Protein AF-I4VXD5-F1 (afdb_monomer_lite)

InterPro domains:
  IPR025528 BrnA antitoxin of type II toxin-antitoxin system [PF14384] (33-89)

pLDDT: mean 87.47, std 11.98, range [47.78, 98.25]

Sequence (98 aa):
MKHKLDPKRPTQPTAAQRKRLQAVADKPDADIDYRDIPALSPEFWAAHRPVRSEPKAQVTLRIDREVLDYFKSGGTGYQTRINDVLRSFVAAHNDAHR

Radius of gyration: 25.5 Å; chains: 1; bounding box: 47×42×63 Å

Foldseek 3Di:
DDDDADPVDGDDDDPVRVVVVVVVVPDDPVPDDCVVPDDDDPVNCVVCPPPPDPDDDDDDDDDDPVLQVVLCVVPPCSVVVVVVVVVVVVVVVVVVVD

Secondary structure (DSSP, 8-state):
------TTSPPPPPHHHHHHHHHHHTS-GGG---TTSPPPPHHHHHH-----PPPPPP------HHHHHHHHHT-TTHHHHHHHHHHHHHHHHHHHT-

Organism: NCBI:txid1163407

Structure (mmCIF, N/CA/C/O backbone):
data_AF-I4VXD5-F1
#
_entry.id   AF-I4VXD5-F1
#
loop_
_atom_site.group_PDB
_atom_site.id
_atom_site.type_symbol
_atom_site.label_atom_id
_atom_site.label_alt_id
_atom_site.label_comp_id
_atom_site.label_asym_id
_atom_site.label_entity_id
_atom_site.label_seq_id
_atom_site.pdbx_PDB_ins_code
_atom_site.Cartn_x
_atom_site.Cartn_y
_atom_site.Cartn_z
_atom_site.occupancy
_atom_site.B_iso_or_equiv
_atom_site.auth_seq_id
_atom_site.auth_comp_id
_atom_site.auth_asym_id
_atom_site.auth_atom_id
_atom_site.pdbx_PDB_model_num
ATOM 1 N N . MET A 1 1 ? 7.030 -26.095 -13.249 1.00 47.78 1 MET A N 1
ATOM 2 C CA . MET A 1 1 ? 8.410 -26.247 -12.729 1.00 47.78 1 MET A CA 1
ATOM 3 C C . MET A 1 1 ? 8.672 -25.139 -11.714 1.00 47.78 1 MET A C 1
ATOM 5 O O . MET A 1 1 ? 8.427 -23.987 -12.038 1.00 47.78 1 MET A O 1
ATOM 9 N N . LYS A 1 2 ? 9.085 -25.455 -10.478 1.00 48.38 2 LYS A N 1
ATOM 10 C CA . LYS A 1 2 ? 9.430 -24.439 -9.464 1.00 48.38 2 LYS A CA 1
ATOM 11 C C . LYS A 1 2 ? 10.893 -24.031 -9.669 1.00 48.38 2 LYS A C 1
ATOM 13 O O . LYS A 1 2 ? 11.783 -24.795 -9.310 1.00 48.38 2 LYS A O 1
ATOM 18 N N . HIS A 1 3 ? 11.151 -22.869 -10.262 1.00 62.03 3 HIS A N 1
ATOM 19 C CA . HIS A 1 3 ? 12.511 -22.335 -10.358 1.00 62.03 3 HIS A CA 1
ATOM 20 C C . HIS A 1 3 ? 12.916 -21.765 -8.989 1.00 62.03 3 HIS A C 1
ATOM 22 O O . HIS A 1 3 ? 12.429 -20.713 -8.586 1.00 62.03 3 HIS A O 1
ATOM 28 N N . LYS A 1 4 ? 13.774 -22.476 -8.242 1.00 60.94 4 LYS A N 1
ATOM 29 C CA . LYS A 1 4 ? 14.438 -21.916 -7.053 1.00 60.94 4 LYS A CA 1
ATOM 30 C C . LYS A 1 4 ? 15.552 -20.983 -7.529 1.00 60.94 4 LYS A C 1
ATOM 32 O O . LYS A 1 4 ? 16.606 -21.453 -7.945 1.00 60.94 4 LYS A O 1
ATOM 37 N N . LEU A 1 5 ? 15.297 -19.679 -7.495 1.00 68.94 5 LEU A N 1
ATOM 38 C CA . LEU A 1 5 ? 16.305 -18.655 -7.749 1.00 68.94 5 LEU A CA 1
ATOM 39 C C . LEU A 1 5 ? 17.133 -18.458 -6.469 1.00 68.94 5 LEU A C 1
ATOM 41 O O . LEU A 1 5 ? 16.569 -18.115 -5.433 1.00 68.94 5 LEU A O 1
ATOM 45 N N . ASP A 1 6 ? 18.445 -18.696 -6.526 1.00 80.25 6 ASP A N 1
ATOM 46 C CA . ASP A 1 6 ? 19.384 -18.324 -5.460 1.00 80.25 6 ASP A CA 1
ATOM 47 C C . ASP A 1 6 ? 19.978 -16.943 -5.793 1.00 80.25 6 ASP A C 1
ATOM 49 O O . ASP A 1 6 ? 20.763 -16.836 -6.740 1.00 80.25 6 ASP A O 1
ATOM 53 N N . PRO A 1 7 ? 19.628 -15.872 -5.056 1.00 79.81 7 PRO A N 1
ATOM 54 C CA . PRO A 1 7 ? 20.102 -14.521 -5.355 1.00 79.81 7 PRO A CA 1
ATOM 55 C C . PRO A 1 7 ? 21.619 -14.366 -5.232 1.00 79.81 7 PRO A C 1
ATOM 57 O O . PRO A 1 7 ? 22.201 -13.504 -5.883 1.00 79.81 7 PRO A O 1
ATOM 60 N N . LYS A 1 8 ? 22.273 -15.192 -4.403 1.00 84.94 8 LYS A N 1
ATOM 61 C CA . LYS A 1 8 ? 23.730 -15.151 -4.215 1.00 84.94 8 LYS A CA 1
ATOM 62 C C . LYS A 1 8 ? 24.473 -15.947 -5.285 1.00 84.94 8 LYS A C 1
ATOM 64 O O . LYS A 1 8 ? 25.693 -15.839 -5.386 1.00 84.94 8 LYS A O 1
ATOM 69 N N . ARG A 1 9 ? 23.756 -16.748 -6.079 1.00 79.81 9 ARG A N 1
ATOM 70 C CA . ARG A 1 9 ? 24.329 -17.552 -7.157 1.00 79.81 9 ARG A CA 1
ATOM 71 C C . ARG A 1 9 ? 23.328 -17.692 -8.312 1.00 79.81 9 ARG A C 1
ATOM 73 O O . ARG A 1 9 ? 22.707 -18.748 -8.463 1.00 79.81 9 ARG A O 1
ATOM 80 N N . PRO A 1 10 ? 23.153 -16.630 -9.121 1.00 81.12 10 PRO A N 1
ATOM 81 C CA . PRO A 1 10 ? 22.166 -16.620 -10.189 1.00 81.12 10 PRO A CA 1
ATOM 82 C C . PRO A 1 10 ? 22.471 -17.708 -11.221 1.00 81.12 10 PRO A C 1
ATOM 84 O O . PRO A 1 10 ? 23.624 -17.979 -11.563 1.00 81.12 10 PRO A O 1
ATOM 87 N N . THR A 1 11 ? 21.418 -18.345 -11.727 1.00 81.06 11 THR A N 1
ATOM 88 C CA . THR A 1 11 ? 21.543 -19.340 -12.793 1.00 81.06 11 THR A CA 1
ATOM 89 C C . THR A 1 11 ? 22.073 -18.679 -14.056 1.00 81.06 11 THR A C 1
ATOM 91 O O . THR A 1 11 ? 21.474 -17.733 -14.567 1.00 81.06 11 THR A O 1
ATOM 94 N N . GLN A 1 12 ? 23.182 -19.204 -14.569 1.00 84.81 12 GLN A N 1
ATOM 95 C CA . GLN A 1 12 ? 23.777 -18.735 -15.813 1.00 84.81 12 GLN A CA 1
ATOM 96 C C . GLN A 1 12 ? 22.869 -19.092 -17.000 1.00 84.81 12 GLN A C 1
ATOM 98 O O . GLN A 1 12 ? 22.319 -20.199 -17.029 1.00 84.81 12 GLN A O 1
ATOM 103 N N . PRO A 1 13 ? 22.732 -18.213 -18.007 1.00 87.06 13 PRO A N 1
ATOM 104 C CA . PRO A 1 13 ? 21.985 -18.545 -19.208 1.00 87.06 13 PRO A CA 1
ATOM 105 C C . PRO A 1 13 ? 22.648 -19.716 -19.943 1.00 87.06 13 PRO A C 1
ATOM 107 O O . PRO A 1 13 ? 23.871 -19.767 -20.094 1.00 87.06 13 PRO A O 1
ATOM 110 N N . THR A 1 14 ? 21.837 -20.644 -20.441 1.00 92.94 14 THR A N 1
ATOM 111 C CA . THR A 1 14 ? 22.267 -21.719 -21.346 1.00 92.94 14 THR A CA 1
ATOM 112 C C . THR A 1 14 ? 22.862 -21.150 -22.638 1.00 92.94 14 THR A C 1
ATOM 114 O O . THR A 1 14 ? 22.629 -19.993 -22.991 1.00 92.94 14 THR A O 1
ATOM 117 N N . ALA A 1 15 ? 23.591 -21.968 -23.402 1.00 92.62 15 ALA A N 1
ATOM 118 C CA . ALA A 1 15 ? 24.134 -21.550 -24.697 1.00 92.62 15 ALA A CA 1
ATOM 119 C C . ALA A 1 15 ? 23.042 -21.040 -25.661 1.00 92.62 15 ALA A C 1
ATOM 121 O O . ALA A 1 15 ? 23.238 -20.029 -26.332 1.00 92.62 15 ALA A O 1
ATOM 122 N N . ALA A 1 16 ? 21.868 -21.682 -25.666 1.00 93.31 16 ALA A N 1
ATOM 123 C CA . ALA A 1 16 ? 20.720 -21.248 -26.461 1.00 93.31 16 ALA A CA 1
ATOM 124 C C . ALA A 1 16 ? 20.172 -19.886 -26.002 1.00 93.31 16 ALA A C 1
ATOM 126 O O . ALA A 1 16 ? 19.896 -19.021 -26.832 1.00 93.31 16 ALA A O 1
ATOM 127 N N . GLN A 1 17 ? 20.064 -19.662 -24.687 1.00 94.38 17 GLN A N 1
ATOM 128 C CA . GLN A 1 17 ? 19.642 -18.368 -24.143 1.00 94.38 17 GLN A CA 1
ATOM 129 C C . GLN A 1 17 ? 20.653 -17.268 -24.476 1.00 94.38 17 GLN A C 1
ATOM 131 O O . GLN A 1 17 ? 20.245 -16.217 -24.955 1.00 94.38 17 GLN A O 1
ATOM 136 N N . ARG A 1 18 ? 21.959 -17.521 -24.316 1.00 94.31 18 ARG A N 1
ATOM 137 C CA . ARG A 1 18 ? 23.012 -16.563 -24.698 1.00 94.31 18 ARG A CA 1
ATOM 138 C C . ARG A 1 18 ? 22.938 -16.195 -26.176 1.00 94.31 18 ARG A C 1
ATOM 140 O O . ARG A 1 18 ? 22.987 -15.018 -26.500 1.00 94.31 18 ARG A O 1
ATOM 147 N N . LYS A 1 19 ? 22.743 -17.181 -27.059 1.00 95.12 19 LYS A N 1
ATOM 148 C CA . LYS A 1 19 ? 22.574 -16.935 -28.497 1.00 95.12 19 LYS A CA 1
ATOM 149 C C . LYS A 1 19 ? 21.354 -16.053 -28.789 1.00 95.12 19 LYS A C 1
ATOM 151 O O . LYS A 1 19 ? 21.440 -15.164 -29.626 1.00 95.12 19 LYS A O 1
ATOM 156 N N . ARG A 1 20 ? 20.235 -16.266 -28.087 1.00 94.38 20 ARG A N 1
ATOM 157 C CA . ARG A 1 20 ? 19.036 -15.423 -28.218 1.00 94.38 20 ARG A CA 1
ATOM 158 C C . ARG A 1 20 ? 19.268 -13.998 -27.711 1.00 94.38 20 ARG A C 1
ATOM 160 O O . ARG A 1 20 ? 18.829 -13.064 -28.365 1.00 94.38 20 ARG A O 1
ATOM 167 N N . LEU A 1 21 ? 19.947 -13.835 -26.575 1.00 92.94 21 LEU A N 1
ATOM 168 C CA . LEU A 1 21 ? 20.329 -12.521 -26.046 1.00 92.94 21 LEU A CA 1
ATOM 169 C C . LEU A 1 21 ? 21.236 -11.771 -27.026 1.00 92.94 21 LEU A C 1
ATOM 171 O O . LEU A 1 21 ? 20.976 -10.608 -27.300 1.00 92.94 21 LEU A O 1
ATOM 175 N N . GLN A 1 22 ? 22.230 -12.453 -27.601 1.00 94.75 22 GLN A N 1
ATOM 176 C CA . GLN A 1 22 ? 23.112 -11.867 -28.608 1.00 94.75 22 GLN A CA 1
ATOM 177 C C . GLN A 1 22 ? 22.326 -11.429 -29.850 1.00 94.75 22 GLN A C 1
ATOM 179 O O . GLN A 1 22 ? 22.471 -10.302 -30.292 1.00 94.75 22 GLN A O 1
ATOM 184 N N . ALA A 1 23 ? 21.404 -12.264 -30.340 1.00 92.88 23 ALA A N 1
ATOM 185 C CA . ALA A 1 23 ? 20.551 -11.908 -31.474 1.00 92.88 23 ALA A CA 1
ATOM 186 C C . ALA A 1 23 ? 19.641 -10.692 -31.207 1.00 92.88 23 ALA A C 1
ATOM 188 O O . ALA A 1 23 ? 19.308 -9.970 -32.138 1.00 92.88 23 ALA A O 1
ATOM 189 N N . VAL A 1 24 ? 19.218 -10.472 -29.956 1.00 91.31 24 VAL A N 1
ATOM 190 C CA . VAL A 1 24 ? 18.481 -9.257 -29.566 1.00 91.31 24 VAL A CA 1
ATOM 191 C C . VAL A 1 24 ? 19.424 -8.057 -29.481 1.00 91.31 24 VAL A C 1
ATOM 193 O O . VAL A 1 24 ? 19.053 -6.982 -29.930 1.00 91.31 24 VAL A O 1
ATOM 196 N N . ALA A 1 25 ? 20.629 -8.239 -28.936 1.00 92.19 25 ALA A N 1
ATOM 197 C CA . ALA A 1 25 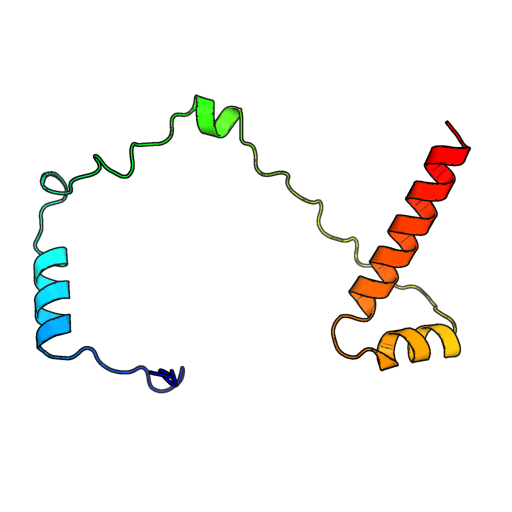? 21.629 -7.181 -28.805 1.00 92.19 25 ALA A CA 1
ATOM 198 C C . ALA A 1 25 ? 22.171 -6.693 -30.159 1.00 92.19 25 ALA A C 1
ATOM 200 O O . ALA A 1 25 ? 22.452 -5.511 -30.310 1.00 92.19 25 ALA A O 1
ATOM 201 N N . ASP A 1 26 ? 22.289 -7.592 -31.138 1.00 94.69 26 ASP A N 1
ATOM 202 C CA . ASP A 1 26 ? 22.757 -7.276 -32.491 1.00 94.69 26 ASP A CA 1
ATOM 203 C C . ASP A 1 26 ? 21.652 -6.674 -33.376 1.00 94.69 26 ASP A C 1
ATOM 205 O O . ASP A 1 26 ? 21.925 -6.248 -34.499 1.00 94.69 26 ASP A O 1
ATOM 209 N N . LYS A 1 27 ? 20.396 -6.665 -32.909 1.00 92.56 27 LYS A N 1
ATOM 210 C CA . LYS A 1 27 ? 19.271 -6.128 -33.674 1.00 92.56 27 LYS A CA 1
ATOM 211 C C . LYS A 1 27 ? 19.319 -4.593 -33.651 1.00 92.56 27 LYS A C 1
ATOM 213 O O . LYS A 1 27 ? 19.294 -4.025 -32.562 1.00 92.56 27 LYS A O 1
ATOM 218 N N . PRO A 1 28 ? 19.329 -3.912 -34.809 1.00 95.12 28 PRO A N 1
ATOM 219 C CA . PRO A 1 28 ? 19.211 -2.460 -34.849 1.00 95.12 28 PRO A CA 1
ATOM 220 C C . PRO A 1 28 ? 17.873 -1.989 -34.272 1.00 95.12 28 PRO A C 1
ATOM 222 O O . PRO A 1 28 ? 16.834 -2.598 -34.537 1.00 95.12 28 PRO A O 1
ATOM 225 N N . ASP A 1 29 ? 17.881 -0.853 -33.574 1.00 90.50 29 ASP A N 1
ATOM 226 C CA . ASP A 1 29 ? 16.666 -0.252 -33.006 1.00 90.50 29 ASP A CA 1
ATOM 227 C C . ASP A 1 29 ? 15.581 0.005 -34.066 1.00 90.50 29 ASP A C 1
ATOM 229 O O . ASP A 1 29 ? 14.393 -0.158 -33.797 1.00 90.50 29 ASP A O 1
ATOM 233 N N . ALA A 1 30 ? 15.985 0.343 -35.297 1.00 91.56 30 ALA A N 1
ATOM 234 C CA . ALA A 1 30 ? 15.077 0.578 -36.422 1.00 91.56 30 ALA A CA 1
ATOM 235 C C . ALA A 1 30 ? 14.259 -0.664 -36.829 1.00 91.56 30 ALA A C 1
ATOM 237 O O . ALA A 1 30 ? 13.178 -0.521 -37.396 1.00 91.56 30 ALA A O 1
ATOM 238 N N . ASP A 1 31 ? 14.748 -1.867 -36.512 1.00 92.62 31 ASP A N 1
ATOM 239 C CA . ASP A 1 31 ? 14.074 -3.133 -36.812 1.00 92.62 31 ASP A CA 1
ATOM 240 C C . ASP A 1 31 ? 13.204 -3.623 -35.639 1.00 92.62 31 ASP A C 1
ATOM 242 O O . ASP A 1 31 ? 12.658 -4.737 -35.678 1.00 92.62 31 ASP A O 1
ATOM 246 N N . ILE A 1 32 ? 13.097 -2.856 -34.548 1.00 90.06 32 ILE A N 1
ATOM 247 C CA . ILE A 1 32 ? 12.210 -3.183 -33.428 1.00 90.06 32 ILE A CA 1
ATOM 248 C C . ILE A 1 32 ? 10.765 -2.874 -33.835 1.00 90.06 32 ILE A C 1
ATOM 250 O O . ILE A 1 32 ? 10.413 -1.757 -34.204 1.00 90.06 32 ILE A O 1
ATOM 254 N N . ASP A 1 33 ? 9.916 -3.896 -33.767 1.00 90.25 33 ASP A N 1
ATOM 255 C CA . ASP A 1 33 ? 8.493 -3.789 -34.069 1.00 90.25 33 ASP A CA 1
ATOM 256 C C . ASP A 1 33 ? 7.727 -3.384 -32.804 1.00 90.25 33 ASP A C 1
ATOM 258 O O . ASP A 1 33 ? 7.735 -4.128 -31.827 1.00 90.25 33 ASP A O 1
ATOM 262 N N . TYR A 1 34 ? 7.083 -2.216 -32.834 1.00 91.00 34 TYR A N 1
ATOM 263 C CA . TYR A 1 34 ? 6.297 -1.656 -31.724 1.00 91.00 34 TYR A CA 1
ATOM 264 C C . TYR A 1 34 ? 4.781 -1.696 -31.977 1.00 91.00 34 TYR A C 1
ATOM 266 O O . TYR A 1 34 ? 4.018 -1.028 -31.279 1.00 91.00 34 TYR A O 1
ATOM 274 N N . ARG A 1 35 ? 4.305 -2.420 -32.999 1.00 91.75 35 ARG A N 1
ATOM 275 C CA . ARG A 1 35 ? 2.876 -2.412 -33.378 1.00 91.75 35 ARG A CA 1
ATOM 276 C C . ARG A 1 35 ? 1.941 -2.903 -32.269 1.00 91.75 35 ARG A C 1
ATOM 278 O O . ARG A 1 35 ? 0.775 -2.519 -32.253 1.00 91.75 35 ARG A O 1
ATOM 285 N N . ASP A 1 36 ? 2.433 -3.742 -31.365 1.00 93.31 36 ASP A N 1
ATOM 286 C CA . ASP A 1 36 ? 1.710 -4.263 -30.204 1.00 93.31 36 ASP A CA 1
ATOM 287 C C . ASP A 1 36 ? 1.753 -3.330 -28.982 1.00 93.31 36 ASP A C 1
ATOM 289 O O . ASP A 1 36 ? 0.916 -3.452 -28.087 1.00 93.31 36 ASP A O 1
ATOM 293 N N . ILE A 1 37 ? 2.698 -2.387 -28.943 1.00 91.44 37 ILE A N 1
ATOM 294 C CA . ILE A 1 37 ? 2.908 -1.454 -27.830 1.00 91.44 37 ILE A CA 1
ATOM 295 C C . ILE A 1 37 ? 3.107 -0.041 -28.401 1.00 91.44 37 ILE A C 1
ATOM 297 O O . ILE A 1 37 ? 4.231 0.471 -28.439 1.00 91.44 37 ILE A O 1
ATOM 301 N N . PRO A 1 38 ? 2.028 0.611 -28.872 1.00 87.44 38 PRO A N 1
ATOM 302 C CA . PRO A 1 38 ? 2.118 1.964 -29.401 1.00 87.44 38 PRO A CA 1
ATOM 303 C C . PRO A 1 38 ? 2.603 2.943 -28.325 1.00 87.44 38 PRO A C 1
ATOM 305 O O . PRO A 1 38 ? 2.295 2.804 -27.139 1.00 87.44 38 PRO A O 1
ATOM 308 N N . ALA A 1 39 ? 3.347 3.966 -28.749 1.00 87.75 39 ALA A N 1
ATOM 309 C CA . ALA A 1 39 ? 3.813 5.011 -27.849 1.00 87.75 39 ALA A CA 1
ATOM 310 C C . ALA A 1 39 ? 2.626 5.730 -27.188 1.00 87.75 39 ALA A C 1
ATOM 312 O O . ALA A 1 39 ? 1.672 6.141 -27.852 1.00 87.75 39 ALA A O 1
ATOM 313 N N . LEU A 1 40 ? 2.700 5.897 -25.868 1.00 90.50 40 LEU A N 1
ATOM 314 C CA . LEU A 1 40 ? 1.692 6.629 -25.107 1.00 90.50 40 LEU A CA 1
ATOM 315 C C . LEU A 1 40 ? 1.834 8.130 -25.365 1.00 90.50 40 LEU A C 1
ATOM 317 O O . LEU A 1 40 ? 2.934 8.679 -25.278 1.00 90.50 40 LEU A O 1
ATOM 321 N N . SER A 1 41 ? 0.716 8.790 -25.667 1.00 90.19 41 SER A N 1
ATOM 322 C CA . SER A 1 41 ? 0.714 10.209 -26.013 1.00 90.19 41 SER A CA 1
ATOM 323 C C . SER A 1 41 ? 0.901 11.109 -24.778 1.00 90.19 41 SER A C 1
ATOM 325 O O . SER A 1 41 ? 0.605 10.695 -23.649 1.00 90.19 41 SER A O 1
ATOM 327 N N . PRO A 1 42 ? 1.366 12.360 -24.943 1.00 88.06 42 PRO A N 1
ATOM 328 C CA . PRO A 1 42 ? 1.399 13.331 -23.850 1.00 88.06 42 PRO A CA 1
ATOM 329 C C . PRO A 1 42 ? 0.027 13.528 -23.185 1.00 88.06 42 PRO A C 1
ATOM 331 O O . PRO A 1 42 ? -0.054 13.670 -21.965 1.00 88.06 42 PRO A O 1
ATOM 334 N N . GLU A 1 43 ? -1.056 13.474 -23.964 1.00 90.00 43 GLU A N 1
ATOM 335 C CA . GLU A 1 43 ? -2.439 13.597 -23.487 1.00 90.00 43 GLU A CA 1
ATOM 336 C C . GLU A 1 43 ? -2.831 12.415 -22.596 1.00 90.00 43 GLU A C 1
ATOM 338 O O . GLU A 1 43 ? -3.474 12.615 -21.564 1.00 90.00 43 GLU A O 1
ATOM 343 N N . PHE A 1 44 ? -2.396 11.194 -22.939 1.00 89.19 44 PHE A N 1
ATOM 344 C CA . PHE A 1 44 ? -2.584 10.021 -22.085 1.00 89.19 44 PHE A CA 1
ATOM 345 C C . PHE A 1 44 ? -1.967 10.253 -20.701 1.00 89.19 44 PHE A C 1
ATOM 347 O O . PHE A 1 44 ? -2.641 10.063 -19.688 1.00 89.19 44 PHE A O 1
ATOM 354 N N . TRP A 1 45 ? -0.718 10.724 -20.650 1.00 85.69 45 TRP A N 1
ATOM 355 C CA . TRP A 1 45 ? -0.019 11.002 -19.391 1.00 85.69 45 TRP A CA 1
ATOM 356 C C . TRP A 1 45 ? -0.604 12.189 -18.620 1.00 85.69 45 TRP A C 1
ATOM 358 O O . TRP A 1 45 ? -0.580 12.195 -17.387 1.00 85.69 45 TRP A O 1
ATOM 368 N N . ALA A 1 46 ? -1.144 13.187 -19.322 1.00 84.94 46 ALA A N 1
ATOM 369 C CA . ALA A 1 46 ? -1.835 14.313 -18.704 1.00 84.94 46 ALA A CA 1
ATOM 370 C C . ALA A 1 46 ? -3.148 13.875 -18.033 1.00 84.94 46 ALA A C 1
ATOM 372 O O . ALA A 1 46 ? -3.431 14.305 -16.914 1.00 84.94 46 ALA A O 1
ATOM 373 N N . ALA A 1 47 ? -3.911 12.990 -18.682 1.00 85.25 47 ALA A N 1
ATOM 374 C CA . ALA A 1 47 ? -5.165 12.449 -18.160 1.00 85.25 47 ALA A CA 1
ATOM 375 C C . ALA A 1 47 ? -4.959 11.400 -17.052 1.00 85.25 47 ALA A C 1
ATOM 377 O O . ALA A 1 47 ? -5.779 11.291 -16.144 1.00 85.25 47 ALA A O 1
ATOM 378 N N . HIS A 1 48 ? -3.851 10.656 -17.090 1.00 81.50 48 HIS A N 1
ATOM 379 C CA . HIS A 1 48 ? -3.563 9.554 -16.167 1.00 81.50 48 HIS A CA 1
ATOM 380 C C . HIS A 1 48 ? -2.384 9.888 -15.254 1.00 81.50 48 HIS A C 1
ATOM 382 O O . HIS A 1 48 ? -1.385 9.168 -15.186 1.00 81.50 48 HIS A O 1
ATOM 388 N N . ARG A 1 49 ? -2.509 10.993 -14.511 1.00 72.38 49 ARG A N 1
ATOM 389 C CA . ARG A 1 49 ? -1.618 11.275 -13.381 1.00 72.38 49 ARG A CA 1
ATOM 390 C C . ARG A 1 49 ? -1.752 10.130 -12.370 1.00 72.38 49 ARG A C 1
ATOM 392 O O . ARG A 1 49 ? -2.861 9.901 -11.882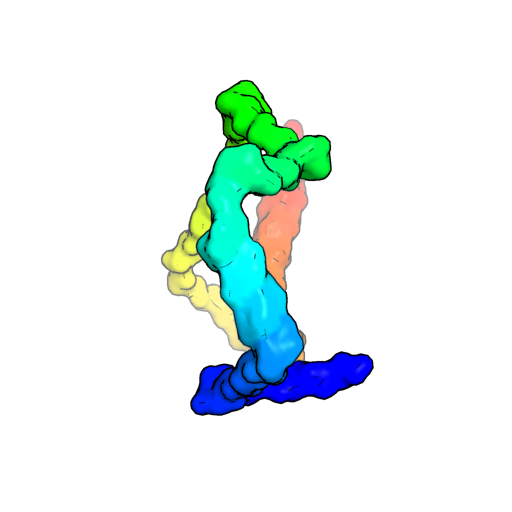 1.00 72.38 49 ARG A O 1
ATOM 399 N N . PRO A 1 50 ? -0.659 9.438 -12.002 1.00 71.62 50 PRO A N 1
ATOM 400 C CA . PRO A 1 50 ? -0.710 8.498 -10.897 1.00 71.62 50 PRO A CA 1
ATOM 401 C C . PRO A 1 50 ? -1.224 9.251 -9.673 1.00 71.62 50 PRO A C 1
ATOM 403 O O . PRO A 1 50 ? -0.673 10.300 -9.325 1.00 71.62 50 PRO A O 1
ATOM 406 N N . VAL A 1 51 ? -2.276 8.739 -9.030 1.00 71.69 51 VAL A N 1
ATOM 407 C CA . VAL A 1 51 ? -2.705 9.258 -7.732 1.00 71.69 51 VAL A CA 1
ATOM 408 C C . VAL A 1 51 ? -1.530 9.053 -6.790 1.00 71.69 51 VAL A C 1
ATOM 410 O O . VAL A 1 51 ? -1.253 7.939 -6.339 1.00 71.69 51 VAL A O 1
ATOM 413 N N . ARG A 1 52 ? -0.782 10.127 -6.536 1.00 59.03 52 ARG A N 1
ATOM 414 C CA . ARG A 1 52 ? 0.282 10.110 -5.548 1.00 59.03 52 ARG A CA 1
ATOM 415 C C . ARG A 1 52 ? -0.420 9.995 -4.208 1.00 59.03 52 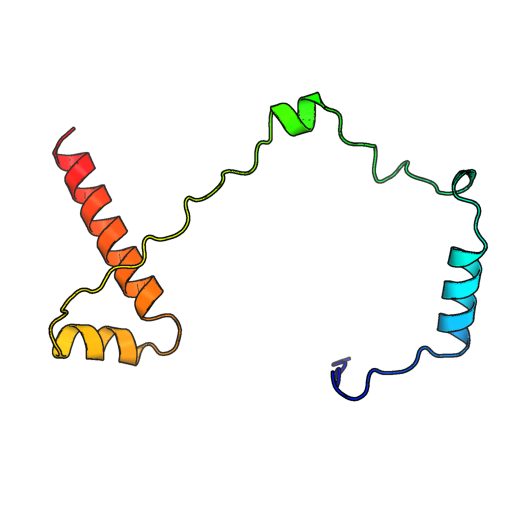ARG A C 1
ATOM 417 O O . ARG A 1 52 ? -0.925 10.978 -3.682 1.00 59.03 52 ARG A O 1
ATOM 424 N N . SER A 1 53 ? -0.499 8.773 -3.694 1.00 67.88 53 SER A N 1
ATOM 425 C CA . SER A 1 53 ? -0.877 8.570 -2.303 1.00 67.88 53 SER A CA 1
ATOM 426 C C . SER A 1 53 ? 0.134 9.353 -1.478 1.00 67.88 53 SER A C 1
ATOM 428 O O . SER A 1 53 ? 1.341 9.123 -1.611 1.00 67.88 53 SER A O 1
ATOM 430 N N . GLU A 1 54 ? -0.332 10.326 -0.700 1.00 77.31 54 GLU A N 1
ATOM 431 C CA . GLU A 1 54 ? 0.555 11.021 0.220 1.00 77.31 54 GLU A CA 1
ATOM 432 C C . GLU A 1 54 ? 1.229 9.982 1.127 1.00 77.31 54 GLU A C 1
ATOM 434 O O . GLU A 1 54 ? 0.582 9.012 1.551 1.00 77.31 54 GLU A O 1
ATOM 439 N N . PRO A 1 55 ? 2.543 10.112 1.375 1.00 81.69 55 PRO A N 1
ATOM 440 C CA . PRO A 1 55 ? 3.228 9.193 2.263 1.00 81.69 55 PRO A CA 1
ATOM 441 C C . PRO A 1 55 ? 2.573 9.244 3.646 1.00 81.69 55 PRO A C 1
ATOM 443 O O . PRO A 1 55 ? 2.167 10.304 4.121 1.00 81.69 55 PRO A O 1
ATOM 446 N N . LYS A 1 56 ? 2.480 8.087 4.308 1.00 86.62 56 LYS A N 1
ATOM 447 C CA . LYS A 1 56 ? 1.963 8.018 5.679 1.00 86.62 56 LYS A CA 1
ATOM 448 C C . LYS A 1 56 ? 2.814 8.914 6.582 1.00 86.62 56 LYS A C 1
ATOM 450 O O . LYS A 1 56 ? 4.040 8.806 6.567 1.00 86.62 56 LYS A O 1
ATOM 455 N N . ALA A 1 57 ? 2.170 9.753 7.388 1.00 90.19 57 ALA A N 1
ATOM 456 C CA . ALA A 1 57 ? 2.865 10.521 8.410 1.00 90.19 57 ALA A CA 1
ATOM 457 C C . ALA A 1 57 ? 3.404 9.575 9.495 1.00 90.19 57 ALA A C 1
ATOM 459 O O . ALA A 1 57 ? 2.667 8.744 10.030 1.00 90.19 57 ALA A O 1
ATOM 460 N N . GLN A 1 58 ? 4.690 9.697 9.824 1.00 92.50 58 GLN A N 1
ATOM 461 C CA . GLN A 1 58 ? 5.279 8.974 10.946 1.00 92.50 58 GLN A CA 1
ATOM 462 C C . GLN A 1 58 ? 4.972 9.730 12.239 1.00 92.50 58 GLN A C 1
ATOM 464 O O . GLN A 1 58 ? 5.427 10.855 12.430 1.00 92.50 58 GLN A O 1
ATOM 469 N N . VAL A 1 59 ? 4.216 9.099 13.134 1.00 92.12 59 VAL A N 1
ATOM 470 C CA . VAL A 1 59 ? 3.844 9.665 14.434 1.00 92.12 59 VAL A CA 1
ATOM 471 C C . VAL A 1 59 ? 4.165 8.684 15.557 1.00 92.12 59 VAL A C 1
ATOM 473 O O . VAL A 1 59 ? 4.113 7.468 15.367 1.00 92.12 59 VAL A O 1
ATOM 476 N N . THR A 1 60 ? 4.470 9.213 16.741 1.00 94.19 60 THR A N 1
ATOM 477 C CA . THR A 1 60 ? 4.616 8.418 17.967 1.00 94.19 60 THR A CA 1
ATOM 478 C C . THR A 1 60 ? 3.318 8.511 18.762 1.00 94.19 60 THR A C 1
ATOM 480 O O . THR A 1 60 ? 2.998 9.569 19.296 1.00 94.19 60 THR A O 1
ATOM 483 N N . LEU A 1 61 ? 2.575 7.406 18.846 1.00 93.44 61 LEU A N 1
ATOM 484 C CA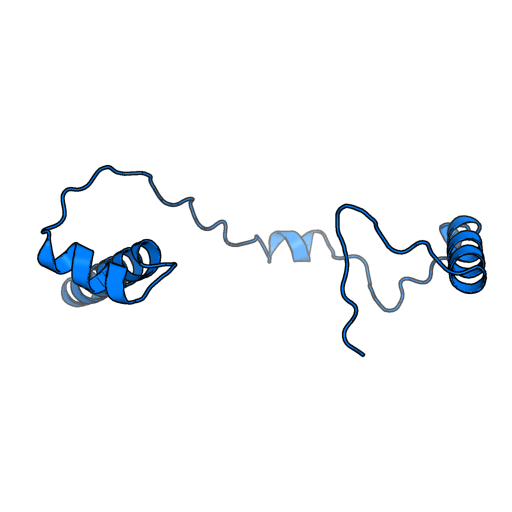 . LEU A 1 61 ? 1.302 7.310 19.565 1.00 93.44 61 LEU A CA 1
ATOM 485 C C . LEU A 1 61 ? 1.403 6.270 20.686 1.00 93.44 61 LEU A C 1
ATOM 487 O O . LEU A 1 61 ? 1.999 5.208 20.505 1.00 93.44 61 LEU A O 1
ATOM 491 N N . ARG A 1 62 ? 0.791 6.563 21.837 1.00 96.38 62 ARG A N 1
ATOM 492 C CA . ARG A 1 62 ? 0.594 5.582 22.911 1.00 96.38 62 ARG A CA 1
ATOM 493 C C . ARG A 1 62 ? -0.707 4.824 22.658 1.00 96.38 62 ARG A C 1
ATOM 495 O O . ARG A 1 62 ? -1.738 5.445 22.438 1.00 96.38 62 ARG A O 1
ATOM 502 N N . ILE A 1 63 ? -0.630 3.499 22.681 1.00 96.12 63 ILE A N 1
ATOM 503 C CA . ILE A 1 63 ? -1.764 2.588 22.502 1.00 96.12 63 ILE A CA 1
ATOM 504 C C . ILE A 1 63 ? -1.795 1.674 23.722 1.00 96.12 63 ILE A C 1
ATOM 506 O O . ILE A 1 63 ? -0.734 1.217 24.164 1.00 96.12 63 ILE A O 1
ATOM 510 N N . ASP A 1 64 ? -2.989 1.406 24.242 1.00 98.12 64 ASP A N 1
ATOM 511 C CA . ASP A 1 64 ? -3.170 0.478 25.351 1.00 98.12 64 ASP A CA 1
ATOM 512 C C . ASP A 1 64 ? -2.619 -0.908 25.023 1.00 98.12 64 ASP A C 1
ATOM 514 O O . ASP A 1 64 ? -2.638 -1.378 23.878 1.00 98.12 64 ASP A O 1
ATOM 518 N N . ARG A 1 65 ? -2.103 -1.574 26.059 1.00 97.88 65 ARG A N 1
ATOM 519 C CA . ARG A 1 65 ? -1.373 -2.830 25.891 1.00 97.88 65 ARG A CA 1
ATOM 520 C C . ARG A 1 65 ? -2.242 -3.921 25.270 1.00 97.88 65 ARG A C 1
ATOM 522 O O . ARG A 1 65 ? -1.786 -4.579 24.338 1.00 97.88 65 ARG A O 1
ATOM 529 N N . GLU A 1 66 ? -3.474 -4.077 25.748 1.00 98.25 66 GLU A N 1
ATOM 530 C CA . GLU A 1 66 ? -4.401 -5.103 25.254 1.00 98.25 66 GLU A CA 1
ATOM 531 C C . GLU A 1 66 ? -4.733 -4.915 23.769 1.00 98.25 66 GLU A C 1
ATOM 533 O O . GLU A 1 66 ? -4.738 -5.875 22.999 1.00 98.25 66 GLU A O 1
ATOM 538 N N . VAL A 1 67 ? -4.916 -3.662 23.342 1.00 97.62 67 VAL A N 1
ATOM 539 C CA . VAL A 1 67 ? -5.248 -3.316 21.960 1.00 97.62 67 VAL A CA 1
ATOM 540 C C . VAL A 1 67 ? -4.060 -3.630 21.061 1.00 97.62 67 VAL A C 1
ATOM 542 O O . VAL A 1 67 ? -4.207 -4.254 20.008 1.00 97.62 67 VAL A O 1
ATOM 545 N N . LEU A 1 68 ? -2.853 -3.248 21.486 1.00 97.31 68 LEU A N 1
ATOM 546 C CA . LEU A 1 68 ? -1.642 -3.550 20.733 1.00 97.31 68 LEU A CA 1
ATOM 547 C C . LEU A 1 68 ? -1.418 -5.063 20.600 1.00 97.31 68 LEU A C 1
ATOM 549 O O . LEU A 1 68 ? -1.060 -5.530 19.515 1.00 97.31 68 LEU A O 1
ATOM 553 N N . ASP A 1 69 ? -1.629 -5.819 21.677 1.00 98.00 69 ASP A N 1
ATOM 554 C CA . ASP A 1 69 ? -1.461 -7.272 21.686 1.00 98.00 69 ASP A CA 1
ATOM 555 C C . ASP A 1 69 ? -2.502 -7.963 20.787 1.00 98.00 69 ASP A C 1
ATOM 557 O O . ASP A 1 69 ? -2.133 -8.844 20.003 1.00 98.00 69 ASP A O 1
ATOM 561 N N . TYR A 1 70 ? -3.756 -7.490 20.776 1.00 97.94 70 TYR A N 1
ATOM 562 C CA . TYR A 1 70 ? -4.785 -7.948 19.836 1.00 97.94 70 TYR A CA 1
ATOM 563 C C . TYR A 1 70 ? -4.324 -7.807 18.378 1.00 97.94 70 TYR A C 1
ATOM 565 O O . TYR A 1 70 ? -4.306 -8.786 17.630 1.00 97.94 70 TYR A O 1
ATOM 573 N N . PHE A 1 71 ? -3.865 -6.622 17.961 1.00 97.69 71 PHE A N 1
ATOM 574 C CA . PHE A 1 71 ? -3.446 -6.418 16.569 1.00 97.69 71 PHE A CA 1
ATOM 575 C C . PHE A 1 71 ? -2.184 -7.211 16.205 1.00 97.69 71 PHE A C 1
ATOM 577 O O . PHE A 1 71 ? -2.082 -7.713 15.074 1.00 97.69 71 PHE A O 1
ATOM 584 N N . LYS A 1 72 ? -1.232 -7.336 17.141 1.00 97.38 72 LYS A N 1
ATOM 585 C CA . LYS A 1 72 ? -0.003 -8.126 16.963 1.00 97.38 72 LYS A CA 1
ATOM 586 C C . LYS A 1 72 ? -0.274 -9.622 16.825 1.00 97.38 72 LYS A C 1
ATOM 588 O O . LYS A 1 72 ? 0.458 -10.278 16.086 1.00 97.38 72 LYS A O 1
ATOM 593 N N . SER A 1 73 ? -1.318 -10.148 17.469 1.00 97.25 73 SER A N 1
ATOM 594 C CA . SER A 1 73 ? -1.691 -11.567 17.366 1.00 97.25 73 SER A CA 1
ATOM 595 C C . SER A 1 73 ? -1.974 -12.005 15.920 1.00 97.25 73 SER A C 1
ATOM 597 O O . SER A 1 73 ? -1.657 -13.128 15.539 1.00 97.25 73 SER A O 1
ATOM 599 N N . GLY A 1 74 ? -2.451 -11.085 15.071 1.00 91.50 74 GLY A N 1
ATOM 600 C CA . GLY A 1 74 ? -2.673 -11.316 13.639 1.00 91.50 74 GLY A CA 1
ATOM 601 C C . GLY A 1 74 ? -1.407 -11.322 12.768 1.00 91.50 74 GLY A C 1
ATOM 602 O O . GLY A 1 74 ? -1.512 -11.268 11.544 1.00 91.50 74 GLY A O 1
ATOM 603 N N . GLY A 1 75 ? -0.207 -11.306 13.356 1.00 94.31 75 GLY A N 1
ATOM 604 C CA . GLY A 1 75 ? 1.061 -11.401 12.631 1.00 94.31 75 GLY A CA 1
ATOM 605 C C . GLY A 1 75 ? 1.483 -10.118 11.909 1.00 94.31 75 GLY A C 1
ATOM 606 O O . GLY A 1 75 ? 1.115 -8.999 12.290 1.00 94.31 75 GLY A O 1
ATOM 607 N N . THR A 1 76 ? 2.291 -10.274 10.855 1.00 93.38 76 THR A N 1
ATOM 608 C CA . THR A 1 76 ? 2.835 -9.153 10.074 1.00 93.38 76 THR A CA 1
ATOM 609 C C . THR A 1 76 ? 1.715 -8.249 9.538 1.00 93.38 76 THR A C 1
ATOM 611 O O . THR A 1 76 ? 0.590 -8.679 9.278 1.00 93.38 76 THR A O 1
ATOM 614 N N . GLY A 1 77 ? 1.990 -6.943 9.452 1.00 94.56 77 GLY A N 1
ATOM 615 C CA . GLY A 1 77 ? 1.002 -5.955 9.001 1.00 94.56 77 GLY A CA 1
ATOM 616 C C . GLY A 1 77 ? 0.042 -5.432 10.078 1.00 94.56 77 GLY A C 1
ATOM 617 O O . GLY A 1 77 ? -0.908 -4.730 9.740 1.00 94.56 77 GLY A O 1
ATOM 618 N N . TYR A 1 78 ? 0.286 -5.702 11.365 1.00 96.7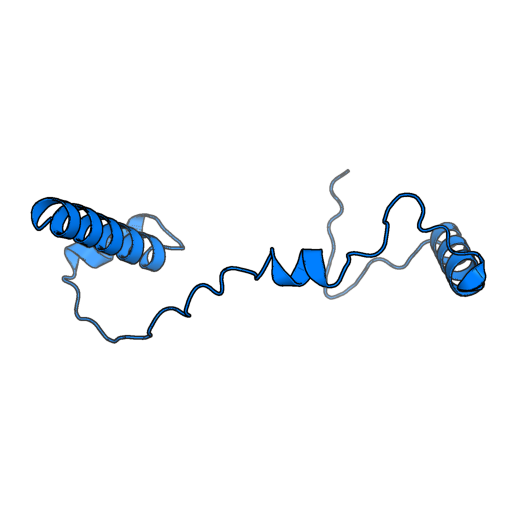5 78 TYR A N 1
ATOM 619 C CA . TYR A 1 78 ? -0.560 -5.194 12.456 1.00 96.75 78 TYR A CA 1
ATOM 620 C C . TYR A 1 78 ? -0.719 -3.663 12.452 1.00 96.75 78 TYR A C 1
ATOM 622 O O . TYR A 1 78 ? -1.813 -3.164 12.688 1.00 96.75 78 TYR A O 1
ATOM 630 N N . GLN A 1 79 ? 0.334 -2.914 12.108 1.00 94.50 79 GLN A N 1
ATOM 631 C CA . GLN A 1 79 ? 0.272 -1.450 11.989 1.00 94.50 79 GLN A CA 1
ATOM 632 C C . GLN A 1 79 ? -0.657 -0.996 10.856 1.00 94.50 79 GLN A C 1
ATOM 634 O O . GLN A 1 79 ? -1.362 -0.001 10.993 1.00 94.50 79 GLN A O 1
ATOM 639 N N . THR A 1 80 ? -0.684 -1.735 9.743 1.00 95.12 80 THR A N 1
ATOM 640 C CA . THR A 1 80 ? -1.605 -1.468 8.632 1.00 95.12 80 THR A CA 1
ATOM 641 C C . THR A 1 80 ? -3.046 -1.689 9.074 1.00 95.12 80 THR A C 1
ATOM 643 O O . THR A 1 80 ? -3.869 -0.806 8.870 1.00 95.12 80 THR A O 1
ATOM 646 N N . ARG A 1 81 ? -3.326 -2.789 9.788 1.00 96.25 81 ARG A N 1
ATOM 647 C CA . ARG A 1 81 ? -4.662 -3.057 10.346 1.00 96.25 81 ARG A CA 1
ATOM 648 C C . ARG A 1 81 ? -5.122 -1.965 11.317 1.00 96.25 81 ARG A C 1
ATOM 650 O O . ARG A 1 81 ? -6.270 -1.544 11.239 1.00 96.25 81 ARG A O 1
ATOM 657 N N . ILE A 1 82 ? -4.232 -1.468 12.183 1.00 96.50 82 ILE A N 1
ATOM 658 C CA . ILE A 1 82 ? -4.528 -0.318 13.059 1.00 96.50 82 ILE A CA 1
ATOM 659 C C . ILE A 1 82 ? -4.928 0.900 12.216 1.00 96.50 82 ILE A C 1
ATOM 661 O O . ILE A 1 82 ? -5.955 1.523 12.470 1.00 96.50 82 ILE A O 1
ATOM 665 N N . ASN A 1 83 ? -4.144 1.222 11.186 1.00 95.44 83 ASN A N 1
ATOM 666 C CA . ASN A 1 83 ? -4.426 2.356 10.310 1.00 95.44 83 ASN A CA 1
ATOM 667 C C . ASN A 1 83 ? -5.770 2.218 9.568 1.00 95.44 83 ASN A C 1
ATOM 669 O O . ASN A 1 83 ? -6.476 3.209 9.397 1.00 95.44 83 ASN A O 1
ATOM 673 N N . ASP A 1 84 ? -6.137 1.013 9.135 1.00 95.56 84 ASP A N 1
ATOM 674 C CA . ASP A 1 84 ? -7.395 0.765 8.419 1.00 95.56 84 ASP A CA 1
ATOM 675 C C . ASP A 1 84 ? -8.620 0.923 9.331 1.00 95.56 84 ASP A C 1
ATOM 677 O O . ASP A 1 84 ? -9.633 1.492 8.915 1.00 95.56 84 ASP A O 1
ATOM 681 N N . VAL A 1 85 ? -8.510 0.510 10.598 1.00 96.25 85 VAL A N 1
ATOM 682 C CA . VAL A 1 85 ? -9.543 0.765 11.614 1.00 96.25 85 VAL A CA 1
ATOM 683 C C . VAL A 1 85 ? -9.711 2.265 11.856 1.00 96.25 85 VAL A C 1
ATOM 685 O O . VAL A 1 85 ? -10.835 2.762 11.815 1.00 96.25 85 VAL A O 1
ATOM 688 N N . LEU A 1 86 ? -8.612 3.009 12.025 1.00 95.19 86 LEU A N 1
ATOM 689 C CA . LEU A 1 86 ? -8.665 4.467 12.197 1.00 95.19 86 LEU A CA 1
ATOM 690 C C . LEU A 1 86 ? -9.293 5.164 10.982 1.00 95.19 86 LEU A C 1
ATOM 692 O O . LEU A 1 86 ? -10.132 6.047 11.143 1.00 95.19 86 LEU A O 1
ATOM 696 N N . ARG A 1 87 ? -8.944 4.737 9.761 1.00 94.38 87 ARG A N 1
ATOM 697 C CA . ARG A 1 87 ? -9.556 5.252 8.526 1.00 94.38 87 ARG A CA 1
ATOM 698 C C . ARG A 1 87 ? -11.063 5.002 8.503 1.00 94.38 87 ARG A C 1
ATOM 700 O O . ARG A 1 87 ? -11.816 5.903 8.150 1.00 94.38 87 ARG A O 1
ATOM 707 N N . SER A 1 88 ? -11.485 3.796 8.877 1.00 95.00 88 SER A N 1
ATOM 708 C CA . SER A 1 88 ? -12.901 3.413 8.891 1.00 95.00 88 SER A CA 1
ATOM 709 C C . SER A 1 88 ? -13.690 4.238 9.909 1.00 95.00 88 SER A C 1
ATOM 711 O O . SER A 1 88 ? -14.775 4.720 9.600 1.00 95.00 88 SER A O 1
ATOM 713 N N . PHE A 1 89 ? -13.110 4.472 11.091 1.00 96.19 89 PHE A N 1
ATOM 714 C CA . PHE A 1 89 ? -13.689 5.336 12.119 1.00 96.19 89 PHE A CA 1
ATOM 715 C C . PHE A 1 89 ? -13.874 6.781 11.632 1.00 96.19 89 PHE A C 1
ATOM 717 O O . PHE A 1 89 ? -14.951 7.351 11.806 1.00 96.19 89 PHE A O 1
ATOM 724 N N . VAL A 1 90 ? -12.845 7.355 10.994 1.00 95.38 90 VAL A N 1
ATOM 725 C CA . VAL A 1 90 ? -12.889 8.721 10.443 1.00 95.38 90 VAL A CA 1
ATOM 726 C C . VAL A 1 90 ? -13.926 8.841 9.327 1.00 95.38 90 VAL A C 1
ATOM 728 O O . VAL A 1 90 ? -14.686 9.803 9.318 1.00 95.38 90 VAL A O 1
ATOM 731 N N . ALA A 1 91 ? -13.984 7.876 8.404 1.00 93.06 91 ALA A N 1
ATOM 732 C CA . ALA A 1 91 ? -14.971 7.874 7.324 1.00 93.06 91 ALA A CA 1
ATOM 733 C C . ALA A 1 91 ? -16.405 7.876 7.878 1.00 93.06 91 ALA A C 1
ATOM 735 O O . ALA A 1 91 ? -17.186 8.759 7.539 1.00 93.06 91 ALA A O 1
ATOM 736 N N . ALA A 1 92 ? -16.700 6.970 8.816 1.00 94.00 92 ALA A N 1
ATOM 737 C CA . ALA A 1 92 ? -18.015 6.881 9.445 1.00 94.00 92 ALA A CA 1
ATOM 738 C C . ALA A 1 92 ? -18.421 8.168 10.189 1.00 94.00 92 ALA A C 1
ATOM 740 O O . ALA A 1 92 ? -19.588 8.549 10.161 1.00 94.00 92 ALA A O 1
ATOM 741 N N . HIS A 1 93 ? -17.474 8.857 10.837 1.00 92.81 93 HIS A N 1
ATOM 742 C CA . HIS A 1 93 ? -17.762 10.117 11.532 1.00 92.81 93 HIS A CA 1
ATOM 743 C C . HIS A 1 93 ? -17.933 11.299 10.578 1.00 92.81 93 HIS A C 1
ATOM 745 O O . HIS A 1 93 ? -18.796 12.141 10.800 1.00 92.81 93 HIS A O 1
ATOM 751 N N . ASN A 1 94 ? -17.150 11.370 9.504 1.00 88.31 94 ASN A N 1
ATOM 752 C CA . ASN A 1 94 ? -17.286 12.446 8.525 1.00 88.31 94 ASN A CA 1
ATOM 753 C C . ASN A 1 94 ? -18.603 12.353 7.745 1.00 88.31 94 ASN A C 1
ATOM 755 O O . ASN A 1 94 ? -19.178 13.387 7.414 1.00 88.31 94 ASN A O 1
ATOM 759 N N . ASP A 1 95 ? -19.093 11.138 7.490 1.00 71.19 95 ASP A N 1
ATOM 760 C CA . ASP A 1 95 ? -20.394 10.920 6.851 1.00 71.19 95 ASP A CA 1
ATOM 761 C C . ASP A 1 95 ? -21.564 11.296 7.778 1.00 71.19 95 ASP A C 1
ATOM 763 O O . ASP A 1 95 ? -22.600 11.738 7.298 1.00 71.19 95 ASP A O 1
ATOM 767 N N . A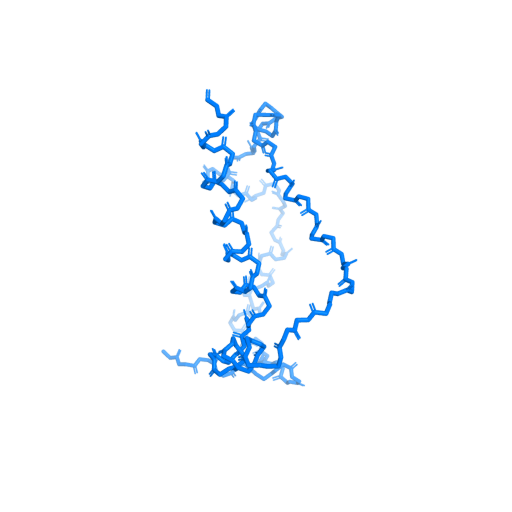LA A 1 96 ? -21.395 11.188 9.102 1.00 61.41 96 ALA A N 1
ATOM 768 C CA . ALA A 1 96 ? -22.396 11.606 10.092 1.00 61.41 96 ALA A CA 1
ATOM 769 C C . ALA A 1 96 ? -22.436 13.130 10.340 1.00 61.41 96 ALA A C 1
ATOM 771 O O . ALA A 1 96 ? -23.373 13.631 10.960 1.00 61.41 96 ALA A O 1
ATOM 772 N N . HIS A 1 97 ? -21.413 13.861 9.887 1.00 52.25 97 HIS A N 1
ATOM 773 C CA . HIS A 1 97 ? -21.295 15.318 10.016 1.00 52.25 97 HIS A CA 1
ATOM 774 C C . HIS A 1 97 ? -21.506 16.072 8.689 1.00 52.25 97 HIS A C 1
ATOM 776 O O . HIS A 1 97 ? -21.289 17.285 8.640 1.00 52.25 97 HIS A O 1
ATOM 782 N N . ARG A 1 98 ? -21.917 15.372 7.626 1.00 48.72 98 ARG A N 1
ATOM 783 C CA . ARG A 1 98 ? -22.390 15.944 6.358 1.00 48.72 98 ARG A CA 1
ATOM 784 C C . ARG A 1 98 ? -23.908 15.921 6.285 1.00 48.72 98 ARG A C 1
ATOM 786 O O . ARG A 1 98 ? -24.442 16.865 5.665 1.00 48.72 98 ARG A O 1
#